Protein AF-A0A183V4Y8-F1 (afdb_monomer_lite)

Sequence (107 aa):
MLARRLSPQNNYETFNNAYHKSKEIVLSAIVMDERSDKCDEMKKREVMELYKSAIKHFETALRYAKQNMPSDKADEVEKHRIAVEKNLRSTKGRLGDLGKFLFTFVL

Structure (mmCIF, N/CA/C/O backbone):
data_AF-A0A183V4Y8-F1
#
_entry.id   AF-A0A183V4Y8-F1
#
loop_
_atom_site.group_PDB
_atom_site.id
_atom_site.type_symbol
_atom_site.label_atom_id
_atom_site.label_alt_id
_atom_site.label_comp_id
_atom_site.label_asym_id
_atom_site.label_entity_id
_atom_site.label_seq_id
_atom_site.pdbx_PDB_ins_code
_atom_site.Cartn_x
_atom_site.Cartn_y
_atom_site.Cartn_z
_atom_site.occupancy
_atom_site.B_iso_or_equiv
_atom_site.auth_seq_id
_atom_site.auth_comp_id
_atom_site.auth_asym_id
_atom_site.auth_atom_id
_atom_site.pdbx_PDB_model_num
ATOM 1 N N . MET A 1 1 ? 9.598 12.199 27.716 1.00 37.06 1 MET A N 1
ATOM 2 C CA . MET A 1 1 ? 8.568 12.676 26.765 1.00 37.06 1 MET A CA 1
ATOM 3 C C . MET A 1 1 ? 7.467 11.628 26.692 1.00 37.06 1 MET A C 1
ATOM 5 O O . MET A 1 1 ? 7.731 10.530 26.226 1.00 37.06 1 MET A O 1
ATOM 9 N N . LEU A 1 2 ? 6.272 11.916 27.214 1.00 46.28 2 LEU A N 1
ATOM 10 C CA . LEU A 1 2 ? 5.113 11.032 27.056 1.00 46.28 2 LEU A CA 1
ATOM 11 C C . LEU A 1 2 ? 4.626 11.150 25.608 1.00 46.28 2 LEU A C 1
ATOM 13 O O . LEU A 1 2 ? 4.278 12.245 25.170 1.00 46.28 2 LEU A O 1
ATOM 17 N N . ALA A 1 3 ? 4.642 10.047 24.855 1.00 53.47 3 ALA A N 1
ATOM 18 C CA . ALA A 1 3 ? 4.042 10.002 23.527 1.00 53.47 3 ALA A CA 1
ATOM 19 C C . ALA A 1 3 ? 2.582 10.459 23.645 1.00 53.47 3 ALA A C 1
ATOM 21 O O . ALA A 1 3 ? 1.810 9.891 24.420 1.00 53.47 3 ALA A O 1
ATOM 22 N N . ARG A 1 4 ? 2.221 11.525 22.923 1.00 60.97 4 ARG A N 1
ATOM 23 C CA . ARG A 1 4 ? 0.865 12.078 22.913 1.00 60.97 4 ARG A CA 1
ATOM 24 C C . ARG A 1 4 ? -0.075 10.959 22.455 1.00 60.97 4 ARG A C 1
ATOM 26 O O . ARG A 1 4 ? -0.06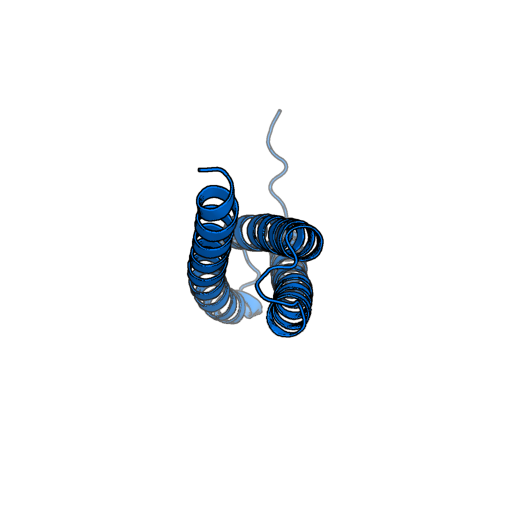3 10.603 21.279 1.00 60.97 4 ARG A O 1
ATOM 33 N N . ARG A 1 5 ? -0.842 10.357 23.374 1.00 67.38 5 ARG A N 1
ATOM 34 C CA . ARG A 1 5 ? -1.913 9.423 23.005 1.00 67.38 5 ARG A CA 1
ATOM 35 C C . ARG A 1 5 ? -2.915 10.220 22.175 1.00 67.38 5 ARG A C 1
ATOM 37 O O . ARG A 1 5 ? -3.560 11.127 22.692 1.00 67.38 5 ARG A O 1
ATOM 44 N N . LEU A 1 6 ? -2.967 9.932 20.880 1.00 74.81 6 LEU A N 1
ATOM 45 C CA . LEU A 1 6 ? -3.970 10.485 19.981 1.00 74.81 6 LEU A CA 1
ATOM 46 C C . LEU A 1 6 ? -5.358 10.019 20.440 1.00 74.81 6 LEU A C 1
ATOM 48 O O . LEU A 1 6 ? -5.511 8.896 20.931 1.00 74.81 6 LEU A O 1
ATOM 52 N N . SER A 1 7 ? -6.359 10.888 20.298 1.00 92.19 7 SER A N 1
ATOM 53 C CA . SER A 1 7 ? -7.753 10.509 20.535 1.00 92.19 7 SER A CA 1
ATOM 54 C C . SER A 1 7 ? -8.173 9.407 19.548 1.00 92.19 7 SER A C 1
ATOM 56 O O . SER A 1 7 ? -7.583 9.308 18.466 1.00 92.19 7 SER A O 1
ATOM 58 N N . PRO A 1 8 ? -9.205 8.602 19.864 1.00 94.62 8 PRO A N 1
ATOM 59 C CA . PRO A 1 8 ? -9.739 7.628 18.914 1.00 94.62 8 PRO A CA 1
ATOM 60 C C . PRO A 1 8 ? -10.090 8.251 17.557 1.00 94.62 8 PRO A C 1
ATOM 62 O O . PRO A 1 8 ? -9.766 7.688 16.516 1.00 94.62 8 PRO A O 1
ATOM 65 N N . GLN A 1 9 ? -10.647 9.464 17.564 1.00 95.94 9 GLN A N 1
ATOM 66 C CA . GLN A 1 9 ? -10.950 10.209 16.344 1.00 95.94 9 GLN A CA 1
ATOM 67 C C . GLN A 1 9 ? -9.690 10.532 15.524 1.00 95.94 9 GLN A C 1
ATOM 69 O O . GLN A 1 9 ? -9.642 10.252 14.328 1.00 95.94 9 GLN A O 1
ATOM 74 N N . ASN A 1 10 ? -8.626 11.025 16.165 1.00 95.62 10 ASN A N 1
ATOM 75 C CA . ASN A 1 10 ? -7.367 11.315 15.473 1.00 95.62 10 ASN A CA 1
ATOM 76 C C . ASN A 1 10 ? -6.694 10.034 14.946 1.00 95.62 10 ASN A C 1
ATOM 78 O O . ASN A 1 10 ? -6.048 10.062 13.896 1.00 95.62 10 ASN A O 1
ATOM 82 N N . ASN A 1 11 ? -6.828 8.908 15.659 1.00 95.81 11 ASN A N 1
ATOM 83 C CA . ASN A 1 11 ? -6.355 7.604 15.183 1.00 95.81 11 ASN A CA 1
ATOM 84 C C . ASN A 1 11 ? -7.086 7.192 13.907 1.00 95.81 11 ASN A C 1
ATOM 86 O O . ASN A 1 11 ? -6.440 6.771 12.949 1.00 95.81 11 ASN A O 1
ATOM 90 N N . TYR A 1 12 ? -8.411 7.347 13.888 1.00 97.19 12 TYR A N 1
ATOM 91 C CA . TYR A 1 12 ? -9.238 7.039 12.729 1.00 97.19 12 TYR A CA 1
ATOM 92 C C . TYR A 1 12 ? -8.870 7.912 11.526 1.00 97.19 12 TYR A C 1
ATOM 94 O O . TYR A 1 12 ? -8.614 7.384 10.447 1.00 97.19 12 TYR A O 1
ATOM 102 N N . GLU A 1 13 ? -8.743 9.226 11.708 1.00 97.38 13 GLU A N 1
ATOM 103 C CA . GLU A 1 13 ? -8.338 10.144 10.636 1.00 97.38 13 GLU A CA 1
ATOM 104 C C . GLU A 1 13 ? -6.945 9.812 10.096 1.00 97.38 13 GLU A C 1
ATOM 106 O O . GLU A 1 13 ? -6.739 9.757 8.884 1.00 97.38 13 GLU A O 1
ATOM 111 N N . THR A 1 14 ? -5.990 9.518 10.983 1.00 96.75 14 THR A N 1
ATOM 112 C CA . THR A 1 14 ? -4.630 9.154 10.564 1.00 96.75 14 THR A CA 1
ATOM 113 C C . THR A 1 14 ? -4.612 7.828 9.806 1.00 96.75 14 THR A C 1
ATOM 115 O O . THR A 1 14 ? -3.969 7.727 8.758 1.00 96.75 14 THR A O 1
ATOM 118 N N . PHE A 1 15 ? -5.342 6.823 10.299 1.00 98.00 15 PHE A N 1
ATOM 119 C CA . PHE A 1 15 ? -5.522 5.546 9.614 1.00 98.00 15 PHE A CA 1
ATOM 120 C C . PHE A 1 15 ? -6.135 5.746 8.228 1.00 98.00 15 PHE A C 1
ATOM 122 O O . PHE A 1 15 ? -5.591 5.247 7.242 1.00 98.00 15 PHE A O 1
ATOM 129 N N . ASN A 1 16 ? -7.234 6.496 8.144 1.00 97.88 16 ASN A N 1
ATOM 130 C CA . ASN A 1 16 ? -7.985 6.660 6.910 1.00 97.88 16 ASN A CA 1
ATOM 131 C C . ASN A 1 16 ? -7.175 7.436 5.862 1.00 97.88 16 ASN A C 1
ATOM 133 O O . ASN A 1 16 ? -7.093 7.020 4.706 1.00 97.88 16 ASN A O 1
ATOM 137 N N . ASN A 1 17 ? -6.473 8.494 6.277 1.00 98.50 17 ASN A N 1
ATOM 138 C CA . ASN A 1 17 ? -5.558 9.236 5.410 1.00 98.50 17 ASN A CA 1
ATOM 139 C C . ASN A 1 17 ? -4.441 8.335 4.866 1.00 98.50 17 ASN A C 1
ATOM 141 O O . ASN A 1 17 ? -4.162 8.346 3.666 1.00 98.50 17 ASN A O 1
ATOM 145 N N . ALA A 1 18 ? -3.821 7.516 5.720 1.00 98.50 18 ALA A N 1
ATOM 146 C CA . ALA A 1 18 ? -2.781 6.584 5.294 1.00 98.50 18 ALA A CA 1
ATOM 147 C C . ALA A 1 18 ? -3.327 5.493 4.352 1.00 98.50 18 ALA A C 1
ATOM 149 O O . ALA A 1 18 ? -2.705 5.193 3.330 1.00 98.50 18 ALA A O 1
ATOM 150 N N . TYR A 1 19 ? -4.511 4.948 4.647 1.00 98.50 19 TYR A N 1
ATOM 151 C CA . TYR A 1 19 ? -5.202 3.973 3.806 1.00 98.50 19 TYR A CA 1
ATOM 152 C C . TYR A 1 19 ? -5.485 4.528 2.405 1.00 98.50 19 TYR A C 1
ATOM 154 O O . TYR A 1 19 ? -5.040 3.946 1.412 1.00 98.50 19 TYR A O 1
ATOM 162 N N . HIS A 1 20 ? -6.152 5.678 2.301 1.00 98.50 20 HIS A N 1
ATOM 163 C CA . HIS A 1 20 ? -6.467 6.286 1.009 1.00 98.50 20 HIS A CA 1
ATOM 164 C C . HIS A 1 20 ? -5.207 6.681 0.241 1.00 98.50 20 HIS A C 1
ATOM 166 O O . HIS A 1 20 ? -5.091 6.359 -0.944 1.00 98.50 20 HIS A O 1
ATOM 172 N N . LYS A 1 21 ? -4.211 7.270 0.917 1.00 98.62 21 LYS A N 1
ATOM 173 C CA . LYS A 1 21 ? -2.978 7.687 0.246 1.00 98.62 21 LYS A CA 1
ATOM 174 C C . LYS A 1 21 ? -2.185 6.511 -0.310 1.00 98.62 21 LYS A C 1
ATOM 176 O O . LYS A 1 21 ? -1.686 6.575 -1.431 1.00 98.62 21 LYS A O 1
ATOM 181 N N . SER A 1 22 ? -2.115 5.410 0.439 1.00 98.56 22 SER A N 1
ATOM 182 C CA . SER A 1 22 ? -1.463 4.187 -0.035 1.00 98.56 22 SER A CA 1
ATOM 183 C C . SER A 1 22 ? -2.121 3.627 -1.303 1.00 98.56 22 SER A C 1
ATOM 185 O O . SER A 1 22 ? -1.418 3.203 -2.220 1.00 98.56 22 SER A O 1
ATOM 187 N N . LYS A 1 23 ? -3.458 3.697 -1.402 1.00 98.25 23 LYS A N 1
ATOM 188 C CA . LYS A 1 23 ? -4.212 3.278 -2.591 1.00 98.25 23 LYS A CA 1
ATOM 189 C C . LYS A 1 23 ? -3.945 4.167 -3.802 1.00 98.25 23 LYS A C 1
ATOM 191 O O . LYS A 1 23 ? -3.738 3.646 -4.891 1.00 98.25 23 LYS A O 1
ATOM 196 N N . GLU A 1 24 ? -3.940 5.485 -3.629 1.00 98.56 24 GLU A N 1
ATOM 197 C CA . GLU A 1 24 ? -3.627 6.418 -4.721 1.00 98.56 24 GLU A CA 1
ATOM 198 C C . GLU A 1 24 ? -2.242 6.141 -5.310 1.00 98.56 24 GLU A C 1
ATOM 200 O O . GLU A 1 24 ? -2.081 6.015 -6.524 1.00 98.56 24 GLU A O 1
ATOM 205 N N . ILE A 1 25 ? -1.242 6.006 -4.436 1.00 98.69 25 ILE A N 1
ATOM 206 C CA . ILE A 1 25 ? 0.144 5.818 -4.860 1.00 98.69 25 ILE A CA 1
ATOM 207 C C . ILE A 1 25 ? 0.320 4.453 -5.526 1.00 98.69 25 ILE A C 1
ATOM 209 O O . ILE A 1 25 ? 0.958 4.384 -6.573 1.00 98.69 25 ILE A O 1
ATOM 213 N N . VAL A 1 26 ? -0.252 3.375 -4.969 1.00 98.50 26 VAL A N 1
ATOM 214 C CA . VAL A 1 26 ? -0.105 2.041 -5.573 1.00 98.50 26 VAL A CA 1
ATOM 215 C C . VAL A 1 26 ? -0.789 1.961 -6.938 1.00 98.50 26 VAL A C 1
ATOM 217 O O . VAL A 1 26 ? -0.235 1.350 -7.842 1.00 98.50 26 VAL A O 1
ATOM 220 N N . LEU A 1 27 ? -1.940 2.618 -7.127 1.00 98.50 27 LEU A N 1
ATOM 221 C CA . LEU A 1 27 ? -2.598 2.687 -8.435 1.00 98.50 27 LEU A CA 1
ATOM 222 C C . LEU A 1 27 ? -1.742 3.447 -9.452 1.00 98.50 27 LEU A C 1
ATOM 224 O O . LEU A 1 27 ? -1.566 2.972 -10.570 1.00 98.50 27 LEU A O 1
ATOM 228 N N . SER A 1 28 ? -1.161 4.582 -9.055 1.00 98.19 28 SER A N 1
ATOM 229 C CA . SER A 1 28 ? -0.225 5.328 -9.906 1.00 98.19 28 SER A CA 1
ATOM 230 C C . SER A 1 28 ? 1.000 4.483 -10.283 1.00 98.19 28 SER A C 1
ATOM 232 O O . SER A 1 28 ? 1.382 4.421 -11.452 1.00 98.19 28 SER A O 1
ATOM 234 N N . ALA A 1 29 ? 1.564 3.761 -9.309 1.00 98.12 29 ALA A N 1
ATOM 235 C CA . ALA A 1 29 ? 2.693 2.862 -9.522 1.00 98.12 29 ALA A CA 1
ATOM 236 C C . ALA A 1 29 ? 2.354 1.746 -10.518 1.00 98.12 29 ALA A C 1
ATOM 238 O O . ALA A 1 29 ? 3.121 1.528 -11.447 1.00 98.12 29 ALA A O 1
ATOM 239 N N . ILE A 1 30 ? 1.199 1.087 -10.364 1.00 98.12 30 ILE A N 1
ATOM 240 C CA . ILE A 1 30 ? 0.734 0.023 -11.268 1.00 98.12 30 ILE A CA 1
ATOM 241 C C . ILE A 1 30 ? 0.596 0.555 -12.693 1.00 98.12 30 ILE A C 1
ATOM 243 O O . ILE A 1 30 ? 1.165 -0.019 -13.616 1.00 98.12 30 ILE A O 1
ATOM 247 N N . VAL A 1 31 ? -0.087 1.690 -12.873 1.00 97.94 31 VAL A N 1
ATOM 248 C CA . VAL A 1 31 ? -0.286 2.292 -14.200 1.00 97.94 31 VAL A CA 1
ATOM 249 C C . VAL A 1 31 ? 1.052 2.605 -14.874 1.00 97.94 31 VAL A C 1
ATOM 251 O O . VAL A 1 31 ? 1.212 2.378 -16.072 1.00 97.94 31 VAL A O 1
ATOM 254 N N . MET A 1 32 ? 2.023 3.122 -14.123 1.00 96.69 32 MET A N 1
ATOM 255 C CA . MET A 1 32 ? 3.352 3.428 -14.651 1.00 96.69 32 MET A CA 1
ATOM 256 C C . MET A 1 32 ? 4.177 2.161 -14.935 1.00 96.69 32 MET A C 1
ATOM 258 O O . MET A 1 32 ? 4.880 2.087 -15.945 1.00 96.69 32 MET A O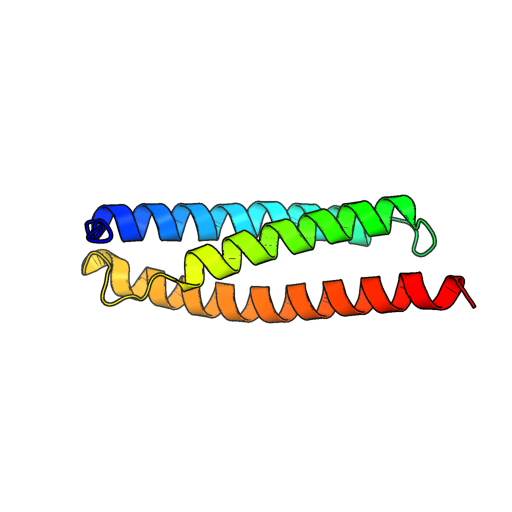 1
ATOM 262 N N . ASP A 1 33 ? 4.078 1.147 -14.078 1.00 95.81 33 ASP A N 1
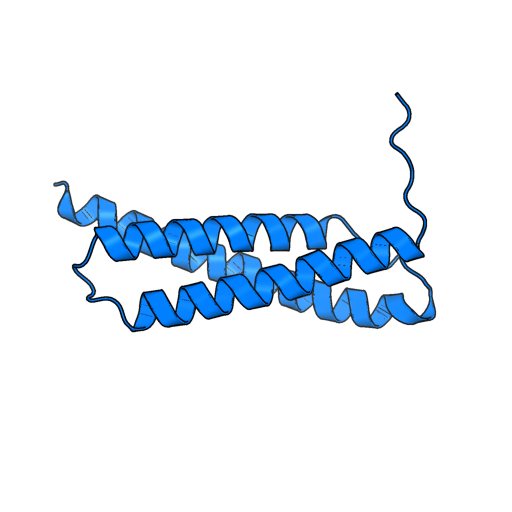ATOM 263 C CA . ASP A 1 33 ? 4.764 -0.136 -14.234 1.00 95.81 33 ASP A CA 1
ATOM 264 C C . ASP A 1 33 ? 4.275 -0.893 -15.475 1.00 95.81 33 ASP A C 1
ATOM 266 O O . ASP A 1 33 ? 5.086 -1.401 -16.246 1.00 95.81 33 ASP A O 1
ATOM 270 N N . GLU A 1 34 ? 2.963 -0.906 -15.708 1.00 94.94 34 GLU A N 1
ATOM 271 C CA . GLU A 1 34 ? 2.339 -1.567 -16.859 1.00 94.94 34 GLU A CA 1
ATOM 272 C C . GLU A 1 34 ? 2.613 -0.846 -18.185 1.00 94.94 34 GLU A C 1
ATOM 274 O O . GLU A 1 34 ? 2.712 -1.490 -19.227 1.00 94.94 34 GLU A O 1
ATOM 279 N N . ARG A 1 35 ? 2.743 0.487 -18.161 1.00 93.81 35 ARG A N 1
ATOM 280 C CA . ARG A 1 35 ? 2.992 1.304 -19.362 1.00 93.81 35 ARG A CA 1
ATOM 281 C C . ARG A 1 35 ? 4.466 1.447 -19.726 1.00 93.81 35 ARG A C 1
ATOM 283 O O . ARG A 1 35 ? 4.772 1.914 -20.821 1.00 93.81 35 ARG A O 1
ATOM 290 N N . SER A 1 36 ? 5.378 1.132 -18.812 1.00 89.75 36 SER A N 1
ATOM 291 C CA . SER A 1 36 ? 6.813 1.226 -19.083 1.00 89.75 36 SER A CA 1
ATOM 292 C C . SER A 1 36 ? 7.291 0.021 -19.884 1.00 89.75 36 SER A C 1
ATOM 294 O O . SER A 1 36 ? 6.887 -1.114 -19.620 1.00 89.75 36 SER A O 1
ATOM 296 N N . ASP A 1 37 ? 8.194 0.269 -20.838 1.00 88.12 37 ASP A N 1
ATOM 297 C CA . ASP A 1 37 ? 8.946 -0.808 -21.477 1.00 88.12 37 ASP A CA 1
ATOM 298 C C . ASP A 1 37 ? 9.646 -1.630 -20.387 1.00 88.12 37 ASP A C 1
ATOM 300 O O . ASP A 1 37 ? 10.103 -1.093 -19.369 1.00 88.12 37 ASP A O 1
ATOM 304 N N . LYS A 1 38 ? 9.708 -2.947 -20.586 1.00 79.62 38 LYS A N 1
ATOM 305 C CA . LYS A 1 38 ? 10.384 -3.846 -19.656 1.00 79.62 38 LYS A CA 1
ATOM 306 C C . LYS A 1 38 ? 11.833 -3.413 -19.446 1.00 79.62 38 LYS A C 1
ATOM 308 O O . LYS A 1 38 ? 12.266 -3.451 -18.306 1.00 79.62 38 LYS A O 1
ATOM 313 N N . CYS A 1 39 ? 12.525 -2.953 -20.488 1.00 81.56 39 CYS A N 1
ATOM 314 C CA . CYS A 1 39 ? 13.940 -2.575 -20.449 1.00 81.56 39 CYS A CA 1
ATOM 315 C C . CYS A 1 39 ? 14.200 -1.106 -20.065 1.00 81.56 39 CYS A C 1
ATOM 317 O O . CYS A 1 39 ? 15.353 -0.686 -20.015 1.00 81.56 39 CYS A O 1
ATOM 319 N N . ASP A 1 40 ? 13.164 -0.308 -19.790 1.00 90.00 40 ASP A N 1
ATOM 320 C CA . ASP A 1 40 ? 13.329 1.094 -19.390 1.00 90.00 40 ASP A CA 1
ATOM 321 C C . ASP A 1 40 ? 13.688 1.195 -17.898 1.00 90.00 40 ASP A C 1
ATOM 323 O O . ASP A 1 40 ? 12.834 1.408 -17.032 1.00 90.00 40 ASP A O 1
ATOM 327 N N . GLU A 1 41 ? 14.973 1.007 -17.583 1.00 90.94 41 GLU A N 1
ATOM 328 C CA . GLU A 1 41 ? 15.470 1.009 -16.203 1.00 90.94 41 GLU A CA 1
ATOM 329 C C . GLU A 1 41 ? 15.138 2.293 -15.439 1.00 90.94 41 GLU A C 1
ATOM 331 O O . GLU A 1 41 ? 14.860 2.241 -14.239 1.00 90.94 41 GLU A O 1
ATOM 336 N N . MET A 1 42 ? 15.166 3.444 -16.115 1.00 92.19 42 MET A N 1
ATOM 337 C CA . MET A 1 42 ? 14.893 4.736 -15.491 1.00 92.19 42 MET A CA 1
ATOM 338 C C . MET A 1 42 ? 13.452 4.778 -14.987 1.00 92.19 42 MET A C 1
ATOM 340 O O . MET A 1 42 ? 13.225 5.017 -13.799 1.00 92.19 42 MET A O 1
ATOM 344 N N . LYS A 1 43 ? 12.488 4.415 -15.843 1.00 93.31 43 LYS A N 1
ATOM 345 C CA . LYS A 1 43 ? 11.085 4.307 -15.426 1.00 93.31 43 LYS A CA 1
ATOM 346 C C . LYS A 1 43 ? 10.881 3.233 -14.367 1.00 93.31 43 LYS A C 1
ATOM 348 O O . LYS A 1 43 ? 10.106 3.440 -13.435 1.00 93.31 43 LYS A O 1
ATOM 353 N N . LYS A 1 44 ? 11.582 2.094 -14.443 1.00 93.94 44 LYS A N 1
ATOM 354 C CA . LYS A 1 44 ? 11.477 1.063 -13.396 1.00 93.94 44 LYS A CA 1
ATOM 355 C C . LYS A 1 44 ? 11.968 1.570 -12.038 1.00 93.94 44 LYS A C 1
ATOM 357 O O . LYS A 1 44 ? 11.333 1.264 -11.031 1.00 93.94 44 LYS A O 1
ATOM 362 N N . ARG A 1 45 ? 13.013 2.403 -11.984 1.00 95.06 45 ARG A N 1
ATOM 363 C CA . ARG A 1 45 ? 13.453 3.054 -10.735 1.00 95.06 45 ARG A CA 1
ATOM 364 C C . ARG A 1 45 ? 12.402 4.027 -10.192 1.00 95.06 45 ARG A C 1
ATOM 366 O O . ARG A 1 45 ? 12.134 3.996 -8.994 1.00 95.06 45 ARG A O 1
ATOM 373 N N . GLU A 1 46 ? 11.754 4.820 -11.044 1.00 96.50 46 GLU A N 1
ATOM 374 C CA . GLU A 1 46 ? 10.653 5.709 -10.629 1.00 96.50 46 GLU A CA 1
ATOM 375 C C . GLU A 1 46 ? 9.466 4.925 -10.045 1.00 96.50 46 GLU A C 1
ATOM 377 O O . GLU A 1 46 ? 8.973 5.236 -8.957 1.00 96.50 46 GLU A O 1
ATOM 382 N N . VAL A 1 47 ? 9.062 3.840 -10.714 1.00 97.81 47 VAL A N 1
ATOM 383 C CA . VAL A 1 47 ? 8.024 2.915 -10.232 1.00 97.81 47 VAL A CA 1
ATOM 384 C C . VAL A 1 47 ? 8.389 2.336 -8.860 1.00 97.81 47 VAL A C 1
ATOM 386 O O . VAL A 1 47 ? 7.541 2.263 -7.967 1.00 97.81 47 VAL A O 1
ATOM 389 N N . MET A 1 48 ? 9.652 1.946 -8.654 1.00 97.69 48 MET A N 1
ATOM 390 C CA . MET A 1 48 ? 10.116 1.441 -7.359 1.00 97.69 48 MET A CA 1
ATOM 391 C C . MET A 1 48 ? 9.980 2.486 -6.246 1.00 97.69 48 MET A C 1
ATOM 393 O O . MET A 1 48 ? 9.589 2.125 -5.134 1.00 97.69 48 MET A O 1
ATOM 397 N N . GLU A 1 49 ? 10.259 3.763 -6.515 1.00 98.44 49 GLU A N 1
ATOM 398 C CA . GLU A 1 49 ? 10.073 4.832 -5.525 1.00 98.44 49 GLU A CA 1
ATOM 399 C C . GLU A 1 49 ? 8.596 5.040 -5.167 1.00 98.44 49 GLU A C 1
ATOM 401 O O . GLU A 1 49 ? 8.264 5.210 -3.988 1.00 98.44 49 GLU A O 1
ATOM 406 N N . LEU A 1 50 ? 7.685 4.918 -6.138 1.00 98.62 50 LEU A N 1
ATOM 407 C CA . LEU A 1 50 ? 6.247 4.933 -5.862 1.00 98.62 50 LEU A CA 1
ATOM 408 C C . LEU A 1 50 ? 5.833 3.750 -4.976 1.00 98.62 50 LEU A C 1
ATOM 410 O O . LEU A 1 50 ? 5.155 3.952 -3.965 1.00 98.62 50 LEU A O 1
ATOM 414 N N . TYR A 1 51 ? 6.289 2.529 -5.272 1.00 98.69 51 TYR A N 1
ATOM 415 C CA . TYR A 1 51 ? 5.998 1.372 -4.420 1.00 98.69 51 TYR A CA 1
ATOM 416 C C . TYR A 1 51 ? 6.579 1.518 -3.005 1.00 98.69 51 TYR A C 1
ATOM 418 O O . TYR A 1 51 ? 5.884 1.217 -2.032 1.00 98.69 51 TYR A O 1
ATOM 426 N N . LYS A 1 52 ? 7.806 2.036 -2.852 1.00 98.75 52 LYS A N 1
ATOM 427 C CA . LYS A 1 52 ? 8.394 2.347 -1.534 1.00 98.75 52 LYS A CA 1
ATOM 428 C C . LYS A 1 52 ? 7.559 3.377 -0.771 1.00 98.75 52 LYS A C 1
ATOM 430 O O . LYS A 1 52 ? 7.356 3.229 0.435 1.00 98.75 52 LYS A O 1
ATOM 435 N N . SER A 1 53 ? 7.060 4.404 -1.455 1.00 98.62 53 SER A N 1
ATOM 436 C CA . SER A 1 53 ? 6.187 5.419 -0.859 1.00 98.62 53 SER A CA 1
ATOM 437 C C . SER A 1 53 ? 4.853 4.819 -0.393 1.00 98.62 53 SER A C 1
ATOM 439 O O . SER A 1 53 ? 4.460 5.005 0.761 1.00 98.62 53 SER A O 1
ATOM 441 N N . ALA A 1 54 ? 4.203 3.997 -1.225 1.00 98.75 54 ALA A N 1
ATOM 442 C CA . ALA A 1 54 ? 2.978 3.284 -0.854 1.00 98.75 54 ALA A CA 1
ATOM 443 C C . ALA A 1 54 ? 3.184 2.371 0.369 1.00 98.75 54 ALA A C 1
ATOM 445 O O . ALA A 1 54 ? 2.358 2.377 1.284 1.00 98.75 54 ALA A O 1
ATOM 446 N N . ILE A 1 55 ? 4.310 1.646 0.432 1.00 98.81 55 ILE A N 1
ATOM 447 C CA . ILE A 1 55 ? 4.683 0.794 1.575 1.00 98.81 55 ILE A CA 1
ATOM 448 C C . ILE A 1 55 ? 4.731 1.594 2.880 1.00 98.81 55 ILE A C 1
ATOM 450 O O . ILE A 1 55 ? 4.148 1.155 3.870 1.00 98.81 55 ILE A O 1
ATOM 454 N N . LYS A 1 56 ? 5.345 2.785 2.887 1.00 98.69 56 LYS A N 1
ATOM 455 C CA . LYS A 1 56 ? 5.388 3.645 4.085 1.00 98.69 56 LYS A CA 1
ATOM 456 C C . LYS A 1 56 ? 3.985 4.026 4.568 1.00 98.69 56 LYS A C 1
ATOM 458 O O . LYS A 1 56 ? 3.732 4.051 5.774 1.00 98.69 56 LYS A O 1
ATOM 463 N N . HIS A 1 57 ? 3.059 4.295 3.648 1.00 98.69 57 HIS A N 1
ATOM 464 C CA . HIS A 1 57 ? 1.670 4.599 3.998 1.00 98.69 57 HIS A CA 1
ATOM 465 C C . HIS A 1 57 ? 0.904 3.367 4.493 1.00 98.69 57 HIS A C 1
ATOM 467 O O . HIS A 1 57 ? 0.203 3.471 5.498 1.00 98.69 57 HIS A O 1
ATOM 473 N N . PHE A 1 58 ? 1.084 2.195 3.875 1.00 98.69 58 PHE A N 1
ATOM 474 C CA . PHE A 1 58 ? 0.522 0.945 4.396 1.00 98.69 58 PHE A CA 1
ATOM 475 C C . PHE A 1 58 ? 1.006 0.673 5.824 1.00 98.69 58 PHE A C 1
ATOM 477 O O . PHE A 1 58 ? 0.200 0.435 6.717 1.00 98.69 58 PHE A O 1
ATOM 484 N N . GLU A 1 59 ? 2.312 0.771 6.069 1.00 98.44 59 GLU A N 1
ATOM 485 C CA . GLU A 1 59 ? 2.899 0.570 7.396 1.00 98.44 59 GLU A CA 1
ATOM 486 C C . GLU A 1 59 ? 2.402 1.608 8.408 1.00 98.44 59 GLU A C 1
ATOM 488 O O . GLU A 1 59 ? 2.177 1.271 9.568 1.00 98.44 59 GLU A O 1
ATOM 493 N N . THR A 1 60 ? 2.164 2.849 7.975 1.00 97.50 60 THR A N 1
ATOM 494 C CA . THR A 1 60 ? 1.547 3.886 8.816 1.00 97.50 60 THR A CA 1
ATOM 495 C C . THR A 1 60 ? 0.113 3.518 9.194 1.00 97.50 60 THR A C 1
ATOM 497 O O . THR A 1 60 ? -0.224 3.582 10.374 1.00 97.50 60 THR A O 1
ATOM 500 N N . ALA A 1 61 ? -0.713 3.076 8.239 1.00 98.06 61 ALA A N 1
ATOM 501 C CA . ALA A 1 61 ? -2.077 2.627 8.519 1.00 98.06 61 ALA A CA 1
ATOM 502 C C . ALA A 1 61 ? -2.077 1.439 9.500 1.00 98.06 61 ALA A C 1
ATOM 504 O O . ALA A 1 61 ? -2.818 1.434 10.481 1.00 98.06 61 ALA A O 1
ATOM 505 N N . LEU A 1 62 ? -1.179 0.467 9.311 1.00 97.62 62 LEU A N 1
ATOM 506 C CA . LEU A 1 62 ? -1.111 -0.732 10.151 1.00 97.62 62 LEU A CA 1
ATOM 507 C C . LEU A 1 62 ? -0.634 -0.492 11.591 1.00 97.62 62 LEU A C 1
ATOM 509 O O . LEU A 1 62 ? -0.748 -1.405 12.410 1.00 97.62 62 LEU A O 1
ATOM 513 N N . ARG A 1 63 ? -0.150 0.706 11.941 1.00 96.12 63 ARG A N 1
ATOM 514 C CA . ARG A 1 63 ? 0.144 1.068 13.342 1.00 96.12 63 ARG A CA 1
ATOM 515 C C . ARG A 1 63 ? -1.114 1.241 14.185 1.00 96.12 63 ARG A C 1
ATOM 517 O O . ARG A 1 63 ? -1.037 1.169 15.410 1.00 96.12 63 ARG A O 1
ATOM 524 N N . TYR A 1 64 ? -2.256 1.470 13.547 1.00 94.62 64 TYR A N 1
ATOM 525 C CA . TYR A 1 64 ? -3.515 1.683 14.236 1.00 94.62 64 TYR A CA 1
ATOM 526 C C . TYR A 1 64 ? -4.362 0.412 14.187 1.00 94.62 64 TYR A C 1
ATOM 528 O O . TYR A 1 64 ? -4.579 -0.185 13.131 1.00 94.62 64 TYR A O 1
ATOM 536 N N . ALA A 1 65 ? -4.809 -0.021 15.360 1.00 92.69 65 ALA A N 1
ATOM 537 C CA . ALA A 1 65 ? -5.631 -1.208 15.542 1.00 92.69 65 ALA A CA 1
ATOM 538 C C . ALA A 1 65 ? -7.069 -0.801 15.884 1.00 92.69 65 ALA A C 1
ATOM 540 O O . ALA A 1 65 ? -7.282 0.268 16.463 1.00 92.69 65 ALA A O 1
ATOM 541 N N . LYS A 1 66 ? -8.050 -1.647 15.549 1.00 94.75 66 LYS A N 1
ATOM 542 C CA . LYS A 1 66 ? -9.478 -1.317 15.688 1.00 94.75 66 LYS A CA 1
ATOM 543 C C . LYS A 1 66 ? -9.895 -0.936 17.114 1.00 94.75 66 LYS A C 1
ATOM 545 O O . LYS A 1 66 ? -10.758 -0.087 17.281 1.00 94.75 66 LYS A O 1
ATOM 550 N N . GLN A 1 67 ? -9.238 -1.487 18.141 1.00 94.44 67 GLN A N 1
ATOM 551 C CA . GLN A 1 67 ? -9.503 -1.151 19.547 1.00 94.44 67 GLN A CA 1
ATOM 552 C C . GLN A 1 67 ? -9.139 0.295 19.925 1.00 94.44 67 GLN A C 1
ATOM 554 O O . GLN A 1 67 ? -9.542 0.771 20.979 1.00 94.44 67 GLN A O 1
ATOM 559 N N . ASN A 1 68 ? -8.379 0.991 19.075 1.00 93.94 68 ASN A N 1
ATOM 560 C CA . ASN A 1 68 ? -7.972 2.380 19.283 1.00 93.94 68 ASN A CA 1
ATOM 561 C C . ASN A 1 68 ? -8.839 3.372 18.482 1.00 93.94 68 ASN A C 1
ATOM 563 O O . ASN A 1 68 ? -8.440 4.528 18.333 1.00 93.94 68 ASN A O 1
ATOM 567 N N . MET A 1 69 ? -9.976 2.924 17.942 1.00 95.81 69 MET A N 1
ATOM 568 C CA . MET A 1 69 ? -10.861 3.684 17.049 1.00 95.81 69 MET A CA 1
ATOM 569 C C . MET A 1 69 ? -12.19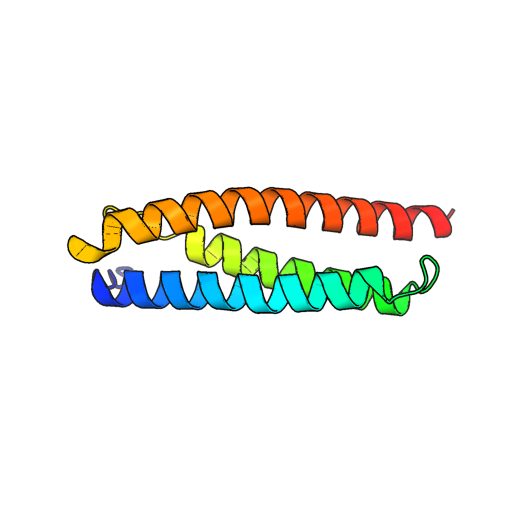7 4.025 17.720 1.00 95.81 69 MET A C 1
ATOM 571 O O . MET A 1 69 ? -12.536 3.411 18.735 1.00 95.81 69 MET A O 1
ATOM 575 N N . PRO A 1 70 ? -12.981 4.976 17.170 1.00 97.38 70 PRO A N 1
ATOM 576 C CA . PRO A 1 70 ? -14.384 5.131 17.537 1.00 97.38 70 PRO A CA 1
ATOM 577 C C . PRO A 1 70 ? -15.135 3.811 17.318 1.00 97.38 70 PRO A C 1
ATOM 579 O O . PRO A 1 70 ? -14.855 3.079 16.363 1.00 97.38 70 PRO A O 1
ATOM 582 N N . SER A 1 71 ? -16.068 3.482 18.211 1.00 96.25 71 SER A N 1
ATOM 583 C CA . SER A 1 71 ? -16.753 2.183 18.198 1.00 96.25 71 SER A CA 1
ATOM 584 C C . SER A 1 71 ? -17.539 1.940 16.909 1.00 96.25 71 SER A C 1
ATOM 586 O O . SER A 1 71 ? -17.539 0.825 16.399 1.00 96.25 71 SER A O 1
ATOM 588 N N . ASP A 1 72 ? -18.133 2.987 16.337 1.00 97.81 72 ASP A N 1
ATOM 589 C CA . ASP A 1 72 ? -18.874 2.969 15.072 1.00 97.81 72 ASP A CA 1
ATOM 590 C C . ASP A 1 72 ? -17.976 2.812 13.829 1.00 97.81 72 ASP A C 1
ATOM 592 O O . ASP A 1 72 ? -18.472 2.564 12.731 1.00 97.81 72 ASP A O 1
ATOM 596 N N . LYS A 1 73 ? -16.653 2.922 13.998 1.00 97.88 73 LYS A N 1
ATOM 597 C CA . LYS A 1 73 ? -15.635 2.840 12.935 1.00 97.88 73 LYS A CA 1
ATOM 598 C C . LYS A 1 73 ? -14.775 1.577 13.023 1.00 97.88 73 LYS A C 1
ATOM 600 O O . LYS A 1 73 ? -14.083 1.224 12.070 1.00 97.88 73 LYS A O 1
ATOM 605 N N . ALA A 1 74 ? -14.793 0.872 14.153 1.00 96.38 74 ALA A N 1
ATOM 606 C CA . ALA A 1 74 ? -13.874 -0.235 14.425 1.00 96.38 74 ALA A CA 1
ATOM 607 C C . ALA A 1 74 ? -13.936 -1.355 13.366 1.00 96.38 74 ALA A C 1
ATOM 609 O O . ALA A 1 74 ? -12.895 -1.836 12.910 1.00 96.38 74 ALA A O 1
ATOM 610 N N . ASP A 1 75 ? -15.137 -1.736 12.929 1.00 97.44 75 ASP A N 1
ATOM 611 C CA . ASP A 1 75 ? -15.319 -2.818 11.955 1.00 97.44 75 ASP A CA 1
ATOM 612 C C . ASP A 1 75 ? -14.886 -2.428 10.537 1.00 97.44 75 ASP A C 1
ATOM 614 O O . ASP A 1 75 ? -14.351 -3.258 9.797 1.00 97.44 75 ASP A O 1
ATOM 618 N N . GLU A 1 76 ? -15.083 -1.168 10.140 1.00 97.31 76 GLU A N 1
ATOM 619 C CA . GLU A 1 76 ? -14.603 -0.686 8.841 1.00 97.31 76 GLU A CA 1
ATOM 620 C C . GLU A 1 76 ? -13.073 -0.619 8.818 1.00 97.31 76 GLU A C 1
ATOM 622 O O . GLU A 1 76 ? -12.447 -1.028 7.840 1.00 97.31 76 GLU A O 1
ATOM 627 N N . VAL A 1 77 ? -12.461 -0.178 9.923 1.00 97.94 77 VAL A N 1
ATOM 628 C CA . VAL A 1 77 ? -11.004 -0.140 10.081 1.00 97.94 77 VAL A CA 1
ATOM 629 C C . VAL A 1 77 ? -10.420 -1.541 9.975 1.00 97.94 77 VAL A C 1
ATOM 631 O O . VAL A 1 77 ? -9.413 -1.721 9.294 1.00 97.94 77 VAL A O 1
ATOM 634 N N . GLU A 1 78 ? -11.055 -2.546 10.579 1.00 98.12 78 GLU A N 1
ATOM 635 C CA . GLU A 1 78 ? -10.584 -3.928 10.485 1.00 98.12 78 GLU A CA 1
ATOM 636 C C . GLU A 1 78 ? -10.635 -4.460 9.046 1.00 98.12 78 GLU A C 1
ATOM 638 O O . GLU A 1 78 ? -9.660 -5.028 8.550 1.00 98.12 78 GLU A O 1
ATOM 643 N N . LYS A 1 79 ? -11.729 -4.197 8.321 1.00 98.12 79 LYS A N 1
ATOM 644 C CA . LYS A 1 79 ? -11.840 -4.552 6.895 1.00 98.12 79 LYS A CA 1
ATOM 645 C C . LYS A 1 79 ? -10.747 -3.877 6.063 1.00 98.12 79 LYS A C 1
ATOM 647 O O . LYS A 1 79 ? -10.086 -4.528 5.251 1.00 98.12 79 LYS A O 1
ATOM 652 N N . HIS A 1 80 ? -10.528 -2.581 6.277 1.00 98.25 80 HIS A N 1
ATOM 653 C CA . HIS A 1 80 ? -9.486 -1.830 5.584 1.00 98.25 80 HIS A CA 1
ATOM 654 C C . HIS A 1 80 ? -8.081 -2.326 5.946 1.00 98.25 80 HIS A C 1
ATOM 656 O O . HIS A 1 80 ? -7.246 -2.449 5.053 1.00 98.25 80 HIS A O 1
ATOM 662 N N . ARG A 1 81 ? -7.818 -2.687 7.208 1.00 98.06 81 ARG A N 1
ATOM 663 C CA . ARG A 1 81 ? -6.546 -3.286 7.639 1.00 98.06 81 ARG A CA 1
ATOM 664 C C . ARG A 1 81 ? -6.236 -4.574 6.892 1.00 98.06 81 ARG A C 1
ATOM 666 O O . ARG A 1 81 ? -5.138 -4.700 6.359 1.00 98.06 81 ARG A O 1
ATOM 673 N N . ILE A 1 82 ? -7.193 -5.498 6.805 1.00 98.31 82 ILE A N 1
ATOM 674 C CA . ILE A 1 82 ? -7.013 -6.764 6.079 1.00 98.31 82 ILE A CA 1
ATOM 675 C C . ILE A 1 82 ? -6.635 -6.488 4.613 1.00 98.31 82 ILE A C 1
ATOM 677 O O . ILE A 1 82 ? -5.718 -7.110 4.065 1.00 98.31 82 ILE A O 1
ATOM 681 N N . ALA A 1 83 ? -7.290 -5.506 3.982 1.00 98.06 83 ALA A N 1
ATOM 682 C CA . ALA A 1 83 ? -6.948 -5.075 2.629 1.00 98.06 83 ALA A CA 1
ATOM 683 C C . ALA A 1 83 ? -5.538 -4.457 2.549 1.00 98.06 83 ALA A C 1
ATOM 685 O O . ALA A 1 83 ? -4.775 -4.791 1.641 1.00 98.06 83 ALA A O 1
ATOM 686 N N . VAL A 1 84 ? -5.164 -3.600 3.506 1.00 98.44 84 VAL A N 1
ATOM 687 C CA . VAL A 1 84 ? -3.821 -3.007 3.603 1.00 98.44 84 VAL A CA 1
ATOM 688 C C . VAL A 1 84 ? -2.749 -4.082 3.751 1.00 98.44 84 VAL A C 1
ATOM 690 O O . VAL A 1 84 ? -1.741 -4.014 3.060 1.00 98.44 84 VAL A O 1
ATOM 693 N N . GLU A 1 85 ? -2.950 -5.096 4.591 1.00 98.62 85 GLU A N 1
ATOM 694 C CA . GLU A 1 85 ? -1.982 -6.182 4.779 1.00 98.62 85 GLU A CA 1
ATOM 695 C C . GLU A 1 85 ? -1.776 -6.994 3.496 1.00 98.62 85 GLU A C 1
ATOM 697 O O . GLU A 1 85 ? -0.639 -7.294 3.119 1.00 98.62 85 GLU A O 1
ATOM 702 N N . LYS A 1 86 ? -2.866 -7.325 2.790 1.00 98.62 86 LYS A N 1
ATOM 703 C CA . LYS A 1 86 ? -2.796 -8.019 1.496 1.00 98.62 86 LYS A CA 1
ATOM 704 C C . LYS A 1 86 ? -2.054 -7.180 0.453 1.00 98.62 86 LYS A C 1
ATOM 706 O O . LYS A 1 86 ? -1.180 -7.701 -0.248 1.00 98.62 86 LYS A O 1
ATOM 711 N N . ASN A 1 87 ? -2.381 -5.893 0.365 1.00 98.31 87 ASN A N 1
ATOM 712 C CA . ASN A 1 87 ? -1.764 -4.982 -0.592 1.00 98.31 87 ASN A CA 1
ATOM 713 C C . ASN A 1 87 ? -0.287 -4.756 -0.263 1.00 98.31 87 ASN A C 1
ATOM 715 O O . ASN A 1 87 ? 0.544 -4.880 -1.152 1.00 98.31 87 ASN A O 1
ATOM 719 N N . LEU A 1 88 ? 0.066 -4.561 1.010 1.00 98.75 88 LEU A N 1
ATOM 720 C CA . LEU A 1 88 ? 1.448 -4.434 1.471 1.00 98.75 88 LEU A CA 1
ATOM 721 C C . LEU A 1 88 ? 2.301 -5.636 1.058 1.00 98.75 88 LEU A C 1
ATOM 723 O O . LEU A 1 88 ? 3.396 -5.451 0.525 1.00 98.75 88 LEU A O 1
ATOM 727 N N . ARG A 1 89 ? 1.809 -6.864 1.278 1.00 98.75 89 ARG A N 1
ATOM 728 C CA . ARG A 1 89 ? 2.520 -8.083 0.855 1.00 98.75 89 ARG A CA 1
ATOM 729 C C . ARG A 1 89 ? 2.731 -8.112 -0.658 1.00 98.75 89 ARG A C 1
ATOM 731 O O . ARG A 1 89 ? 3.844 -8.363 -1.108 1.00 98.75 89 ARG A O 1
ATOM 738 N N . SER A 1 90 ? 1.688 -7.805 -1.425 1.00 98.56 90 SER A N 1
ATOM 739 C CA . SER A 1 90 ? 1.738 -7.808 -2.893 1.00 98.56 90 SER A CA 1
ATOM 740 C C . SER A 1 9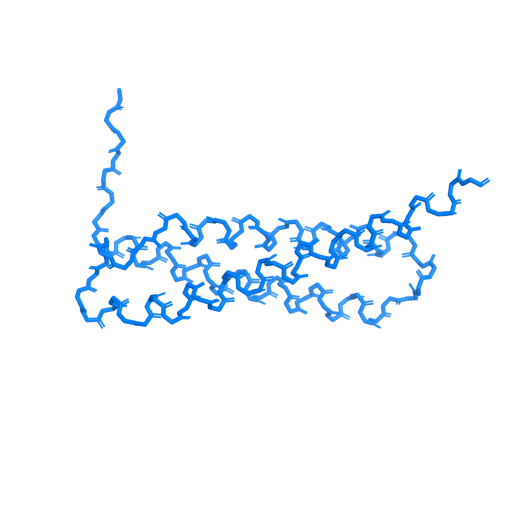0 ? 2.697 -6.737 -3.431 1.00 98.56 90 SER A C 1
ATOM 742 O O . SER A 1 90 ? 3.536 -7.023 -4.280 1.00 98.56 90 SER A O 1
ATOM 744 N N . THR A 1 91 ? 2.644 -5.522 -2.878 1.00 98.62 91 THR A N 1
ATOM 745 C CA . THR A 1 91 ? 3.530 -4.409 -3.237 1.00 98.62 91 THR A CA 1
ATOM 746 C C . THR A 1 91 ? 4.989 -4.705 -2.892 1.00 98.62 91 THR A C 1
ATOM 748 O O . THR A 1 91 ? 5.868 -4.437 -3.707 1.00 98.62 91 THR A O 1
ATOM 751 N N . LYS A 1 92 ? 5.270 -5.306 -1.725 1.00 98.62 92 LYS A N 1
ATOM 752 C CA . LYS A 1 92 ? 6.626 -5.760 -1.366 1.00 98.62 92 LYS A CA 1
ATOM 753 C C . LYS A 1 92 ? 7.136 -6.840 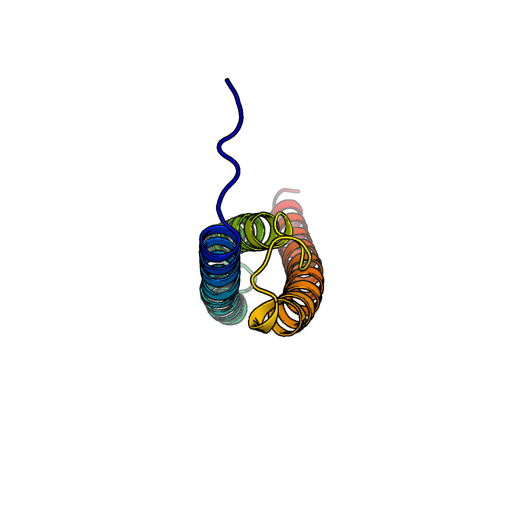-2.324 1.00 98.62 92 LYS A C 1
ATOM 755 O O . LYS A 1 92 ? 8.294 -6.776 -2.725 1.00 98.62 92 LYS A O 1
ATOM 760 N N . GLY A 1 93 ? 6.276 -7.781 -2.722 1.00 98.38 93 GLY A N 1
ATOM 761 C CA . GLY A 1 93 ? 6.597 -8.794 -3.731 1.00 98.38 93 GLY A CA 1
ATOM 762 C C . GLY A 1 93 ? 7.009 -8.162 -5.059 1.00 98.38 93 GLY A C 1
ATOM 763 O O . GLY A 1 93 ? 8.125 -8.384 -5.525 1.00 98.38 93 GLY A O 1
ATOM 764 N N . ARG A 1 94 ? 6.166 -7.276 -5.605 1.00 97.62 94 ARG A N 1
ATOM 765 C CA . ARG A 1 94 ? 6.449 -6.602 -6.878 1.00 97.62 94 ARG A CA 1
ATOM 766 C C . ARG A 1 94 ? 7.713 -5.740 -6.829 1.00 97.62 94 ARG A C 1
ATOM 768 O O . ARG A 1 94 ? 8.504 -5.764 -7.768 1.00 97.62 94 ARG A O 1
ATOM 775 N N . LEU A 1 95 ? 7.930 -5.010 -5.734 1.00 97.75 95 LEU A N 1
ATOM 776 C CA . LEU A 1 95 ? 9.162 -4.247 -5.522 1.00 97.75 95 LEU A CA 1
ATOM 777 C C . LEU A 1 95 ? 10.402 -5.157 -5.540 1.00 97.75 95 LEU A C 1
ATOM 779 O O . LEU A 1 95 ? 11.428 -4.784 -6.107 1.00 97.75 95 LEU A O 1
ATOM 783 N N . GLY A 1 96 ? 10.303 -6.352 -4.951 1.00 96.69 96 GLY A N 1
ATOM 784 C CA . GLY A 1 96 ? 11.358 -7.363 -4.992 1.00 96.69 96 GLY A CA 1
ATOM 785 C C . GLY A 1 96 ? 11.649 -7.863 -6.408 1.00 96.69 96 GLY A C 1
ATOM 786 O O . GLY A 1 96 ? 12.815 -7.981 -6.782 1.00 96.69 96 GLY A O 1
ATOM 787 N N . ASP A 1 97 ? 10.613 -8.099 -7.213 1.00 94.69 97 ASP A N 1
ATOM 788 C CA . ASP A 1 97 ? 10.766 -8.519 -8.612 1.00 94.69 97 ASP A CA 1
ATOM 789 C C . ASP A 1 97 ? 11.454 -7.443 -9.462 1.00 94.69 97 ASP A C 1
ATOM 791 O O . ASP A 1 97 ? 12.363 -7.753 -10.230 1.00 94.69 97 ASP A O 1
ATOM 795 N N . LEU A 1 98 ? 11.081 -6.172 -9.276 1.00 93.38 98 LEU A N 1
ATOM 796 C CA . LEU A 1 98 ? 11.746 -5.038 -9.928 1.00 93.38 98 LEU A CA 1
ATOM 797 C C . LEU A 1 98 ? 13.212 -4.899 -9.501 1.00 93.38 98 LEU A C 1
ATOM 799 O O . LEU A 1 98 ? 14.072 -4.616 -10.332 1.00 93.38 98 LEU A O 1
ATOM 803 N N . GLY A 1 99 ? 13.514 -5.145 -8.224 1.00 91.19 99 GLY A N 1
ATOM 804 C CA . GLY A 1 99 ? 14.891 -5.179 -7.735 1.00 91.19 99 GLY A CA 1
ATOM 805 C C . GLY A 1 99 ? 15.719 -6.243 -8.455 1.00 91.19 99 GLY A C 1
ATOM 806 O O . GLY A 1 99 ? 16.769 -5.928 -9.006 1.00 91.19 99 GLY A O 1
ATOM 807 N N . LYS A 1 100 ? 15.225 -7.487 -8.514 1.00 89.88 100 LYS A N 1
ATOM 808 C CA . LYS A 1 100 ? 15.902 -8.587 -9.226 1.00 89.88 100 LYS A CA 1
ATOM 809 C C . LYS A 1 100 ? 16.099 -8.277 -10.708 1.00 89.88 100 LYS A C 1
ATOM 811 O O . LYS A 1 100 ? 17.169 -8.557 -11.238 1.00 89.88 100 LYS A O 1
ATOM 816 N N . PHE A 1 101 ? 15.095 -7.675 -11.349 1.00 82.19 101 PHE A N 1
ATOM 817 C CA . PHE A 1 101 ? 15.180 -7.254 -12.744 1.00 82.19 101 PHE A CA 1
ATOM 818 C C . PHE A 1 101 ? 16.393 -6.342 -12.969 1.00 82.19 101 PHE A C 1
ATOM 820 O O . PHE A 1 101 ? 17.249 -6.676 -13.779 1.00 82.19 101 PHE A O 1
ATOM 827 N N . LEU A 1 102 ? 16.537 -5.268 -12.185 1.00 78.81 102 LEU A N 1
ATOM 828 C CA . LEU A 1 102 ? 17.650 -4.324 -12.340 1.00 78.81 102 LEU A CA 1
ATOM 829 C C . LEU A 1 102 ? 19.025 -4.926 -12.010 1.00 78.81 102 LEU A C 1
ATOM 831 O O . LEU A 1 102 ? 20.017 -4.500 -12.584 1.00 78.81 102 LEU A O 1
ATOM 835 N N . PHE A 1 103 ? 19.111 -5.919 -11.120 1.00 71.38 103 PHE A N 1
ATOM 836 C CA . PHE A 1 103 ? 20.379 -6.619 -10.862 1.00 71.38 103 PHE A CA 1
ATOM 837 C C . PHE A 1 103 ? 20.782 -7.580 -11.989 1.00 71.38 103 PHE A C 1
ATOM 839 O O . PHE A 1 103 ? 21.963 -7.883 -12.124 1.00 71.38 103 PHE A O 1
ATOM 846 N N . THR A 1 104 ? 19.831 -8.051 -12.802 1.00 62.00 104 THR A N 1
ATOM 847 C CA . THR A 1 104 ? 20.105 -9.044 -13.857 1.00 62.00 104 THR A CA 1
ATOM 848 C C . THR A 1 104 ? 20.819 -8.437 -15.072 1.00 62.00 104 THR A C 1
ATOM 850 O O . THR A 1 104 ? 21.505 -9.161 -15.779 1.00 62.00 104 THR A O 1
ATOM 853 N N . PHE A 1 105 ? 20.716 -7.123 -15.300 1.00 56.50 105 PHE A N 1
ATOM 854 C CA . PHE A 1 105 ? 21.371 -6.428 -16.425 1.00 56.50 105 PHE A CA 1
ATOM 855 C C . PHE A 1 105 ? 22.756 -5.849 -16.088 1.00 56.50 105 PHE A C 1
ATOM 857 O O . PHE A 1 105 ? 23.373 -5.207 -16.932 1.00 56.50 105 PHE A O 1
ATOM 864 N N . VAL A 1 106 ? 23.244 -6.054 -14.860 1.00 54.56 106 VAL A N 1
ATOM 865 C CA . VAL A 1 106 ? 24.527 -5.504 -14.372 1.00 54.56 106 VAL A CA 1
ATOM 866 C C . VAL A 1 106 ? 25.637 -6.577 -14.322 1.00 54.56 106 VAL A C 1
ATOM 868 O O . VAL A 1 106 ? 26.754 -6.284 -13.900 1.00 54.56 106 VAL A O 1
ATOM 871 N N . LEU A 1 107 ? 25.359 -7.808 -14.772 1.00 46.97 107 LEU A N 1
ATOM 872 C CA . LEU A 1 107 ? 26.326 -8.909 -14.925 1.00 46.97 107 LEU A CA 1
ATOM 873 C C . LEU A 1 107 ? 26.513 -9.257 -16.403 1.00 46.97 107 LEU A C 1
ATOM 875 O O . LEU A 1 107 ? 27.671 -9.540 -16.778 1.00 46.97 107 LEU A O 1
#

pLDDT: mean 92.08, std 12.83, range [37.06, 98.81]

Radius of gyration: 16.7 Å; chains: 1; bounding box: 45×22×48 Å

Secondary structure (DSSP, 8-state):
-------HHHHHHHHHHHHHHHHHHHHHHHHHHHHS-TT-HHHHHHHHHHHHHHHHHHHHHHT--GGGS-TTTHHHHHHHHHHHHHHHHHHHHHHHHHHHHHHHT--

Organism: Toxocara canis (NCBI:txid6265)

Foldseek 3Di:
DPDPLDAQAVLLVQLVVLLVVLVVLLVVLVVQVVPDDLPPLVSLVVSLVSLVVSLVSLVSNLVRALVSHDPVCSVVSVVSNVVSVVVNVVSVVVSVVSVVSVVVVVD